Protein AF-A0A7X9EAE3-F1 (afdb_monomer_lite)

Secondary structure (DSSP, 8-state):
-HHHHHHHHHHHHHHTT---------------------------------------------EE-TTS-EE-SSEEEEE-TTS-EEEEESS-SSEEESSHHHHHHHHHTT---SEEPPPBTTB--GGGTTSEE-B-SSSB-HHHHHHT--SEEE--TT-HHHHHTHHHHHHTT--

Radius of gyration: 27.67 Å; chains: 1; bounding box: 57×81×59 Å

pLDDT: mean 78.21, std 25.3, range [24.36, 98.88]

Structure (mmCIF, N/CA/C/O backbone):
data_AF-A0A7X9EAE3-F1
#
_entry.id   AF-A0A7X9EAE3-F1
#
loop_
_atom_site.group_PDB
_atom_site.id
_atom_site.type_symbol
_atom_site.label_atom_id
_atom_site.label_alt_id
_atom_site.label_comp_id
_atom_site.label_asym_id
_atom_site.label_entity_id
_atom_site.label_seq_id
_atom_site.pdbx_PDB_ins_code
_atom_site.Cartn_x
_atom_site.Cartn_y
_atom_site.Cartn_z
_atom_site.occupancy
_atom_site.B_iso_or_equiv
_atom_site.auth_seq_id
_atom_site.auth_comp_id
_atom_site.auth_asym_id
_atom_site.auth_atom_id
_atom_site.pdbx_PDB_model_num
ATOM 1 N N . MET A 1 1 ? 9.922 48.272 41.490 1.00 55.06 1 MET A N 1
ATOM 2 C CA . MET A 1 1 ? 8.743 47.381 41.359 1.00 55.06 1 MET A CA 1
ATOM 3 C C . MET A 1 1 ? 8.958 46.155 40.462 1.00 55.06 1 MET A C 1
ATOM 5 O O . MET A 1 1 ? 8.365 45.133 40.753 1.00 55.06 1 MET A O 1
ATOM 9 N N . LYS A 1 2 ? 9.809 46.188 39.419 1.00 58.41 2 LYS A N 1
ATOM 10 C CA . LYS A 1 2 ? 10.006 45.028 38.514 1.00 58.41 2 LYS A CA 1
ATOM 11 C C . LYS A 1 2 ? 10.903 43.898 39.069 1.00 58.41 2 LYS A C 1
ATOM 13 O O . LYS A 1 2 ? 10.715 42.745 38.709 1.00 58.41 2 LYS A O 1
ATOM 18 N N . LYS A 1 3 ? 11.834 44.198 39.990 1.00 61.81 3 LYS A N 1
ATOM 19 C CA . LYS A 1 3 ? 12.763 43.198 40.569 1.00 61.81 3 LYS A CA 1
ATOM 20 C C . LYS A 1 3 ? 12.110 42.263 41.602 1.00 61.81 3 LYS A C 1
ATOM 22 O O . LYS A 1 3 ? 12.474 41.098 41.676 1.00 61.81 3 LYS A O 1
ATOM 27 N N . SER A 1 4 ? 11.115 42.740 42.354 1.00 62.25 4 SER A N 1
ATOM 28 C CA . SER A 1 4 ? 10.381 41.914 43.329 1.00 62.25 4 SER A CA 1
ATOM 29 C C . SER A 1 4 ? 9.360 40.977 42.676 1.00 62.25 4 SER A C 1
ATOM 31 O O . SER A 1 4 ? 8.992 39.977 43.280 1.00 62.25 4 SER A O 1
ATOM 33 N N . ILE A 1 5 ? 8.922 41.278 41.449 1.00 68.31 5 ILE A N 1
ATOM 34 C CA . ILE A 1 5 ? 8.037 40.409 40.658 1.00 68.31 5 ILE A CA 1
ATOM 35 C C . ILE A 1 5 ? 8.840 39.235 40.083 1.00 68.31 5 ILE A C 1
ATOM 37 O O . ILE A 1 5 ? 8.433 38.089 40.240 1.00 68.31 5 ILE A O 1
ATOM 41 N N . LEU A 1 6 ? 10.027 39.504 39.526 1.00 70.75 6 LEU A N 1
ATOM 42 C CA . LEU A 1 6 ? 10.955 38.468 39.051 1.00 70.75 6 LEU A CA 1
ATOM 43 C C . LEU A 1 6 ? 11.413 37.520 40.173 1.00 70.75 6 LEU A C 1
ATOM 45 O O . LEU A 1 6 ? 11.460 36.311 39.965 1.00 70.75 6 LEU A O 1
ATOM 49 N N . LEU A 1 7 ? 11.673 38.044 41.378 1.00 70.94 7 LEU A N 1
ATOM 50 C CA . LEU A 1 7 ? 12.045 37.221 42.535 1.00 70.94 7 LEU A CA 1
ATOM 51 C C . LEU A 1 7 ? 10.900 36.304 42.998 1.00 70.94 7 LEU A C 1
ATOM 53 O O . LEU A 1 7 ? 11.148 35.161 43.367 1.00 70.94 7 LEU A O 1
ATOM 57 N N . LYS A 1 8 ? 9.647 36.778 42.949 1.00 71.31 8 LYS A N 1
ATOM 58 C CA . LYS A 1 8 ? 8.476 35.966 43.314 1.00 71.31 8 LYS A CA 1
ATOM 59 C C . LYS A 1 8 ? 8.226 34.841 42.315 1.00 71.31 8 LYS A C 1
ATOM 61 O O . LYS A 1 8 ? 7.966 33.734 42.758 1.00 71.31 8 LYS A O 1
ATOM 66 N N . ILE A 1 9 ? 8.378 35.103 41.012 1.00 77.62 9 ILE A N 1
ATOM 67 C CA . ILE A 1 9 ? 8.190 34.091 39.958 1.00 77.62 9 ILE A CA 1
ATOM 68 C C . ILE A 1 9 ? 9.227 32.967 40.091 1.00 77.62 9 ILE A C 1
ATOM 70 O O . ILE A 1 9 ? 8.851 31.797 40.073 1.00 77.62 9 ILE A O 1
ATOM 74 N N . ILE A 1 10 ? 10.502 33.308 40.323 1.00 75.50 10 ILE A N 1
ATOM 75 C CA . ILE A 1 10 ? 11.565 32.320 40.575 1.00 75.50 10 ILE A CA 1
ATOM 76 C C . ILE A 1 10 ? 11.280 31.493 41.837 1.00 75.50 10 ILE A C 1
ATOM 78 O O . ILE A 1 10 ? 11.488 30.283 41.824 1.00 75.50 10 ILE A O 1
ATOM 82 N N . LEU A 1 11 ? 10.748 32.109 42.897 1.00 69.31 11 LEU A N 1
ATOM 83 C CA . LEU A 1 11 ? 10.434 31.404 44.143 1.00 69.31 11 LEU A CA 1
ATOM 84 C C . LEU A 1 11 ? 9.235 30.448 43.996 1.00 69.31 11 LEU A C 1
ATOM 86 O O . LEU A 1 11 ? 9.256 29.355 44.555 1.00 69.31 11 LEU A O 1
ATOM 90 N N . THR A 1 12 ? 8.217 30.815 43.208 1.00 67.88 12 THR A N 1
ATOM 91 C CA . THR A 1 12 ? 7.082 29.925 42.895 1.00 67.88 12 THR A CA 1
ATOM 92 C C . THR A 1 12 ? 7.460 28.772 41.970 1.00 67.88 12 THR A C 1
ATOM 94 O O . THR A 1 12 ? 6.954 27.672 42.158 1.00 67.88 12 THR A O 1
ATOM 97 N N . VAL A 1 13 ? 8.369 28.977 41.012 1.00 69.81 13 VAL A N 1
ATOM 98 C CA . VAL A 1 13 ? 8.839 27.897 40.124 1.00 69.81 13 VAL A CA 1
ATOM 99 C C . VAL A 1 13 ? 9.718 26.898 40.886 1.00 69.81 13 VAL A C 1
ATOM 101 O O . VAL A 1 13 ? 9.616 25.697 40.654 1.00 69.81 13 VAL A O 1
ATOM 104 N N . LEU A 1 14 ? 10.509 27.359 41.864 1.00 64.00 14 LEU A N 1
ATOM 105 C CA . LEU A 1 14 ? 11.316 26.471 42.709 1.00 64.00 14 LEU A CA 1
ATOM 106 C C . LEU A 1 14 ? 10.469 25.601 43.659 1.00 64.00 14 LEU A C 1
ATOM 108 O O . LEU A 1 14 ? 10.871 24.488 43.984 1.00 64.00 14 LEU A O 1
ATOM 112 N N . ALA A 1 15 ? 9.294 26.079 44.080 1.00 59.75 15 ALA A N 1
ATOM 113 C CA . ALA A 1 15 ? 8.400 25.348 44.982 1.00 59.75 15 ALA A CA 1
ATOM 114 C C . ALA A 1 15 ? 7.611 24.213 44.295 1.00 59.75 15 ALA A C 1
ATOM 116 O O . ALA A 1 15 ? 7.138 23.304 44.971 1.00 59.75 15 ALA A O 1
ATOM 117 N N . VAL A 1 16 ? 7.490 24.229 42.962 1.00 58.59 16 VAL A N 1
ATOM 118 C CA . VAL A 1 16 ? 6.737 23.217 42.189 1.00 58.59 16 VAL A CA 1
ATOM 119 C C . VAL A 1 16 ? 7.604 22.000 41.812 1.00 58.59 16 VAL A C 1
ATOM 121 O O . VAL A 1 16 ? 7.087 20.964 41.412 1.00 58.59 16 VAL A O 1
ATOM 124 N N . SER A 1 17 ? 8.923 22.062 42.024 1.00 56.03 17 SER A N 1
ATOM 125 C CA . SER A 1 17 ? 9.875 21.007 41.631 1.00 56.03 17 SER A CA 1
ATOM 126 C C . SER A 1 17 ? 10.072 19.873 42.659 1.00 56.03 17 SER A C 1
ATOM 128 O O . SER A 1 17 ? 10.909 19.002 42.431 1.00 56.03 17 SER A O 1
ATOM 130 N N . MET A 1 18 ? 9.357 19.851 43.789 1.00 62.91 18 MET A N 1
ATOM 131 C CA . MET A 1 18 ? 9.598 18.882 44.881 1.00 62.91 18 MET A CA 1
ATOM 132 C C . MET A 1 18 ? 8.542 17.773 45.016 1.00 62.91 18 MET A C 1
ATOM 134 O O . MET A 1 18 ? 8.366 17.224 46.098 1.00 62.91 18 MET A O 1
ATOM 138 N N . ILE A 1 19 ? 7.866 17.386 43.930 1.00 60.12 19 ILE A N 1
ATOM 139 C CA . ILE A 1 19 ? 6.953 16.227 43.943 1.00 60.12 19 ILE A CA 1
ATOM 140 C C . ILE A 1 19 ? 7.424 15.154 42.958 1.00 60.12 19 ILE A C 1
ATOM 142 O O . ILE A 1 19 ? 6.682 14.727 42.088 1.00 60.12 19 ILE A O 1
ATOM 146 N N . PHE A 1 20 ? 8.670 14.707 43.102 1.00 61.38 20 PHE A N 1
ATOM 147 C CA . PHE A 1 20 ? 9.073 13.379 42.637 1.00 61.38 20 PHE A CA 1
ATOM 148 C C . PHE A 1 20 ? 10.044 12.771 43.648 1.00 61.38 20 PHE A C 1
ATOM 150 O O . PHE A 1 20 ? 11.256 12.961 43.607 1.00 61.38 20 PHE A O 1
ATOM 157 N N . THR A 1 21 ? 9.481 12.041 44.606 1.00 57.41 21 THR A N 1
ATOM 158 C CA . THR A 1 21 ? 10.204 11.040 45.390 1.00 57.41 21 THR A CA 1
ATOM 159 C C . THR A 1 21 ? 9.307 9.815 45.480 1.00 57.41 21 THR A C 1
ATOM 161 O O . THR A 1 21 ? 8.358 9.787 46.255 1.00 57.41 21 THR A O 1
ATOM 164 N N . GLY A 1 22 ? 9.601 8.820 44.646 1.00 52.94 22 GLY A N 1
ATOM 165 C CA . GLY A 1 22 ? 9.128 7.451 44.802 1.00 52.94 22 GLY A CA 1
ATOM 166 C C . GLY A 1 22 ? 10.341 6.522 44.821 1.00 52.94 22 GLY A C 1
ATOM 167 O O . GLY A 1 22 ? 10.905 6.240 43.770 1.00 52.94 22 GLY A O 1
ATOM 168 N N . CYS A 1 23 ? 10.762 6.089 46.016 1.00 68.69 23 CYS A N 1
ATOM 169 C CA . CYS A 1 23 ? 11.506 4.834 46.217 1.00 68.69 23 CYS A CA 1
ATOM 170 C C . CYS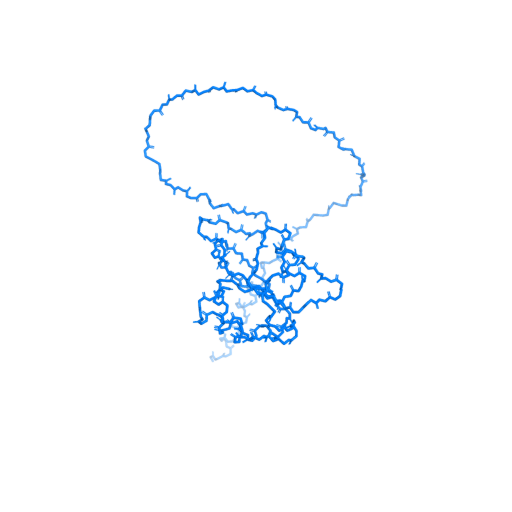 A 1 23 ? 10.556 3.667 45.879 1.00 68.69 23 CYS A C 1
ATOM 172 O O . CYS A 1 23 ? 9.358 3.793 46.103 1.00 68.69 23 CYS A O 1
ATOM 174 N N . GLY A 1 24 ? 10.954 2.514 45.345 1.00 48.88 24 GLY A N 1
ATOM 175 C CA . GLY A 1 24 ? 12.213 1.787 45.482 1.00 48.88 24 GLY A CA 1
ATOM 176 C C . GLY A 1 24 ? 11.942 0.496 46.268 1.00 48.88 24 GLY A C 1
ATOM 177 O O . GLY A 1 24 ? 11.586 0.561 47.440 1.00 48.88 24 GLY A O 1
ATOM 178 N N . THR A 1 25 ? 12.094 -0.672 45.638 1.00 46.97 25 THR A N 1
ATOM 179 C CA . THR A 1 25 ? 12.323 -1.965 46.312 1.00 46.97 25 THR A CA 1
ATOM 180 C C . THR A 1 25 ? 13.114 -2.865 45.365 1.00 46.97 25 THR A C 1
ATOM 182 O O . THR A 1 25 ? 12.646 -3.202 44.281 1.00 46.97 25 THR A O 1
ATOM 185 N N . GLU A 1 26 ? 14.332 -3.212 45.780 1.00 44.03 26 GLU A N 1
ATOM 186 C CA . GLU A 1 26 ? 15.142 -4.277 45.193 1.00 44.03 26 GLU A CA 1
ATOM 187 C C . GLU A 1 26 ? 14.664 -5.638 45.711 1.00 44.03 26 GLU A C 1
ATOM 189 O O . GLU A 1 26 ? 14.480 -5.821 46.914 1.00 44.03 26 GLU A O 1
ATOM 194 N N . ALA A 1 27 ? 14.560 -6.618 44.817 1.00 34.38 27 ALA A N 1
ATOM 195 C CA . ALA A 1 27 ? 14.723 -8.024 45.161 1.00 34.38 27 ALA A CA 1
ATOM 196 C C . ALA A 1 27 ? 15.350 -8.741 43.961 1.00 34.38 27 ALA A C 1
ATOM 198 O O . ALA A 1 27 ? 14.696 -9.058 42.972 1.00 34.38 27 ALA A O 1
ATOM 199 N N . ASN A 1 28 ? 16.660 -8.944 44.062 1.00 37.22 28 ASN A N 1
ATOM 200 C CA . ASN A 1 28 ? 17.425 -9.866 43.241 1.00 37.22 28 ASN A CA 1
ATOM 201 C C . ASN A 1 28 ? 16.969 -11.298 43.561 1.00 37.22 28 ASN A C 1
ATOM 203 O O . ASN A 1 28 ? 16.974 -11.676 44.732 1.00 37.22 28 ASN A O 1
ATOM 207 N N . ASN A 1 29 ? 16.614 -12.098 42.555 1.00 34.28 29 ASN A N 1
ATOM 208 C CA . ASN A 1 29 ? 16.860 -13.533 42.623 1.00 34.28 29 ASN A CA 1
ATOM 209 C C . ASN A 1 29 ? 16.862 -14.187 41.241 1.00 34.28 29 ASN A C 1
ATOM 211 O O . ASN A 1 29 ? 16.017 -13.952 40.381 1.00 34.28 29 ASN A O 1
ATOM 215 N N . GLN A 1 30 ? 17.882 -15.013 41.084 1.00 35.72 30 GLN A N 1
ATOM 216 C CA . GLN A 1 30 ? 18.267 -15.784 39.922 1.00 35.72 30 GLN A CA 1
ATOM 217 C C . GLN A 1 30 ? 17.324 -16.984 39.689 1.00 35.72 30 GLN A C 1
ATOM 219 O O . GLN A 1 30 ? 16.698 -17.478 40.623 1.00 35.72 30 GLN A O 1
ATOM 224 N N . LEU A 1 31 ? 17.254 -17.420 38.422 1.00 39.88 31 LEU A N 1
ATOM 225 C CA . LEU A 1 31 ? 16.415 -18.487 37.841 1.00 39.88 31 LEU A CA 1
ATOM 226 C C . LEU A 1 31 ? 16.353 -19.810 38.642 1.00 39.88 31 LEU A C 1
ATOM 228 O O . LEU A 1 31 ? 17.307 -20.162 39.338 1.00 39.88 31 LEU A O 1
ATOM 232 N N . PRO A 1 32 ? 15.319 -20.639 38.383 1.00 37.28 32 PRO A N 1
ATOM 233 C CA . PRO A 1 32 ? 15.574 -21.837 37.571 1.00 37.28 32 PRO A CA 1
ATOM 234 C C . PRO A 1 32 ? 14.497 -22.164 36.518 1.00 37.28 32 PRO A C 1
ATOM 236 O O . PRO A 1 32 ? 13.357 -21.712 36.564 1.00 37.28 32 PRO A O 1
ATOM 239 N N . ALA A 1 33 ? 14.931 -22.973 35.552 1.00 30.72 33 ALA A N 1
ATOM 240 C CA . ALA A 1 33 ? 14.135 -23.660 34.546 1.00 30.72 33 ALA A CA 1
ATOM 241 C C . ALA A 1 33 ? 13.194 -24.715 35.155 1.00 30.72 33 ALA A C 1
ATOM 243 O O . ALA A 1 33 ? 13.498 -25.260 36.214 1.00 30.72 33 ALA A O 1
ATOM 244 N N . GLY A 1 34 ? 12.150 -25.090 34.408 1.00 30.09 34 GLY A N 1
ATOM 245 C CA . GLY A 1 34 ? 11.509 -26.399 34.556 1.00 30.09 34 GLY A CA 1
ATOM 246 C C . GLY A 1 34 ? 9.984 -26.408 34.469 1.00 30.09 34 GLY A C 1
ATOM 247 O O . GLY A 1 34 ? 9.313 -25.931 35.371 1.00 30.09 34 GLY A O 1
ATOM 248 N N . GLU A 1 35 ? 9.500 -27.071 33.415 1.00 33.03 35 GLU A N 1
ATOM 249 C CA . GLU A 1 35 ? 8.342 -27.984 33.430 1.00 33.03 35 GLU A CA 1
ATOM 250 C C . GLU A 1 35 ? 6.915 -27.403 33.308 1.00 33.03 35 GLU A C 1
ATOM 252 O O . GLU A 1 35 ? 6.289 -26.946 34.259 1.00 33.03 35 GLU A O 1
ATOM 257 N N . ASN A 1 36 ? 6.355 -27.562 32.098 1.00 44.91 36 ASN A N 1
ATOM 258 C CA . ASN A 1 36 ? 4.912 -27.667 31.852 1.00 44.91 36 ASN A CA 1
ATOM 259 C C . ASN A 1 36 ? 4.351 -28.962 32.463 1.00 44.91 36 ASN A C 1
ATOM 261 O O . ASN A 1 36 ? 4.999 -30.008 32.360 1.00 44.91 36 ASN A O 1
ATOM 265 N N . PRO A 1 37 ? 3.092 -28.943 32.930 1.00 46.47 37 PRO A N 1
ATOM 266 C CA . PRO A 1 37 ? 2.174 -30.053 32.639 1.00 46.47 37 PRO A CA 1
ATOM 267 C C . PRO A 1 37 ? 0.744 -29.522 32.305 1.00 46.47 37 PRO A C 1
ATOM 269 O O . PRO A 1 37 ? 0.563 -28.311 32.191 1.00 46.47 37 PRO A O 1
ATOM 272 N N . PRO A 1 38 ? -0.259 -30.364 31.980 1.00 43.75 38 PRO A N 1
ATOM 273 C CA . PRO A 1 38 ? -0.763 -30.448 30.614 1.00 43.75 38 PRO A CA 1
ATOM 274 C C . PRO A 1 38 ? -2.233 -30.017 30.457 1.00 43.75 38 PRO A C 1
ATOM 276 O O . PRO A 1 38 ? -2.999 -29.906 31.408 1.00 43.75 38 PRO A O 1
ATOM 279 N N . VAL A 1 39 ? -2.574 -29.836 29.180 1.00 31.36 39 VAL A N 1
ATOM 280 C CA . VAL A 1 39 ? -3.881 -29.938 28.512 1.00 31.36 39 VAL A CA 1
ATOM 281 C C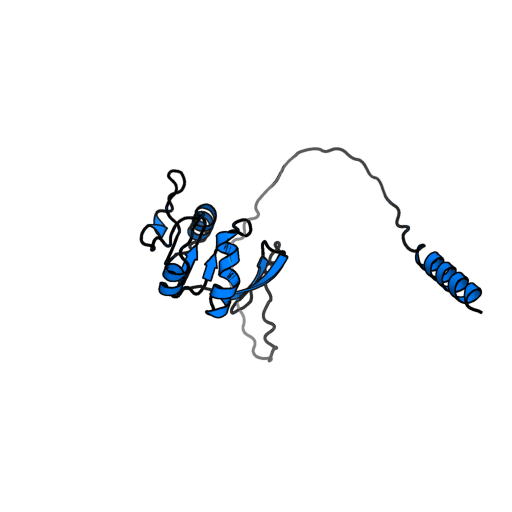 . VAL A 1 39 ? -4.976 -30.619 29.346 1.00 31.36 39 VAL A C 1
ATOM 283 O O . VAL A 1 39 ? -4.872 -31.801 29.668 1.00 31.36 39 VAL A O 1
ATOM 286 N N . ALA A 1 40 ? -6.057 -29.881 29.606 1.00 33.38 40 ALA A N 1
ATOM 287 C CA . ALA A 1 40 ? -7.327 -30.429 30.065 1.00 33.38 40 ALA A CA 1
ATOM 288 C C . ALA A 1 40 ? -8.275 -30.605 28.866 1.00 33.38 40 ALA A C 1
ATOM 290 O O . ALA A 1 40 ? -8.562 -29.654 28.138 1.00 33.38 40 ALA A O 1
ATOM 291 N N . GLU A 1 41 ? -8.725 -31.845 28.672 1.00 25.89 41 GLU A N 1
ATOM 292 C CA . GLU A 1 41 ? -9.828 -32.247 27.798 1.00 25.89 41 GLU A CA 1
ATOM 293 C C . GLU A 1 41 ? -11.143 -31.583 28.227 1.00 25.89 41 GLU A C 1
ATOM 295 O O . GLU A 1 41 ? -11.424 -31.462 29.419 1.00 25.89 41 GLU A O 1
ATOM 300 N N . ASN A 1 42 ? -11.999 -31.240 27.262 1.00 27.12 42 ASN A N 1
ATOM 301 C CA . ASN A 1 42 ? -13.415 -31.016 27.530 1.00 27.12 42 ASN A CA 1
ATOM 302 C C . ASN A 1 42 ? -14.265 -31.719 26.459 1.00 27.12 42 ASN A C 1
ATOM 304 O O . ASN A 1 42 ? -14.221 -31.356 25.283 1.00 27.12 42 ASN A O 1
ATOM 308 N N . GLN A 1 43 ? -15.006 -32.746 26.883 1.00 32.09 43 GLN A N 1
ATOM 309 C CA . GLN A 1 43 ? -16.084 -33.389 26.134 1.00 32.09 43 GLN A CA 1
ATOM 310 C C . GLN A 1 43 ? -17.434 -32.866 26.641 1.00 32.09 43 GLN A C 1
ATOM 312 O O . GLN A 1 43 ? -17.688 -32.903 27.838 1.00 32.09 43 GLN A O 1
ATOM 317 N N . SER A 1 44 ? -18.267 -32.458 25.678 1.00 37.31 44 SER A N 1
ATOM 318 C CA . SER A 1 44 ? -19.738 -32.514 25.605 1.00 37.31 44 SER A CA 1
ATOM 319 C C . SER A 1 44 ? -20.580 -32.229 26.860 1.00 37.31 44 SER A C 1
ATOM 321 O O . SER A 1 44 ? -20.515 -32.950 27.851 1.00 37.31 44 SER A O 1
ATOM 323 N N . THR A 1 45 ? -21.593 -31.365 26.737 1.00 24.36 45 THR A N 1
ATOM 324 C CA . THR A 1 45 ? -22.967 -31.740 26.306 1.00 24.36 45 THR A CA 1
ATOM 325 C C . THR A 1 45 ? -23.889 -30.511 26.390 1.00 24.36 45 THR A C 1
ATOM 327 O O . THR A 1 45 ? -23.745 -29.673 27.277 1.00 24.36 45 THR A O 1
ATOM 330 N N . GLU A 1 46 ? -24.805 -30.416 25.427 1.00 30.28 46 GLU A N 1
ATOM 331 C CA . GLU A 1 46 ? -25.939 -29.488 25.331 1.00 30.28 46 GLU A CA 1
ATOM 332 C C . GLU A 1 46 ? -26.857 -29.523 26.569 1.00 30.28 46 GLU A C 1
ATOM 334 O O . GLU A 1 46 ? -27.046 -30.576 27.169 1.00 30.28 46 GLU A O 1
ATOM 339 N N . GLU A 1 47 ? -27.483 -28.392 26.913 1.00 31.77 47 GLU A N 1
ATOM 340 C CA . GLU A 1 47 ? -28.942 -28.217 26.797 1.00 31.77 47 GLU A CA 1
ATOM 341 C C . GLU A 1 47 ? -29.386 -26.794 27.186 1.00 31.77 47 GLU A C 1
ATOM 343 O O . GLU A 1 47 ? -28.919 -26.180 28.145 1.00 31.77 47 GLU A O 1
ATOM 348 N N . THR A 1 48 ? -30.314 -26.277 26.382 1.00 27.89 48 THR A N 1
ATOM 349 C CA . THR A 1 48 ? -31.060 -25.021 26.530 1.00 27.89 48 THR A CA 1
ATOM 350 C C . THR A 1 48 ? -32.137 -25.154 27.617 1.00 27.89 48 THR A C 1
ATOM 352 O O . THR A 1 48 ? -32.708 -26.230 27.784 1.00 27.89 48 THR A O 1
ATOM 355 N N . PRO A 1 49 ? -32.536 -24.053 28.276 1.00 34.72 49 PRO A N 1
ATOM 356 C CA . PRO A 1 49 ? -33.946 -23.686 28.135 1.00 34.72 49 PRO A CA 1
ATOM 357 C C . PRO A 1 49 ? -34.177 -22.182 27.934 1.00 34.72 49 PRO A C 1
ATOM 359 O O . PRO A 1 49 ? -33.446 -21.323 28.417 1.00 34.72 49 PRO A O 1
ATOM 362 N N . SER A 1 50 ? -35.250 -21.912 27.193 1.00 30.98 50 SER A N 1
ATOM 363 C CA . SER A 1 50 ? -35.810 -20.612 26.834 1.00 30.98 50 SER A CA 1
ATOM 364 C C . SER A 1 50 ? -36.286 -19.783 28.031 1.00 30.98 50 SER A C 1
ATOM 366 O O . SER A 1 50 ? -36.865 -20.331 28.969 1.00 30.98 50 SER A O 1
ATOM 368 N N . GLY A 1 51 ? -36.212 -18.458 27.902 1.00 27.16 51 GLY A N 1
ATOM 369 C CA . GLY A 1 51 ? -36.991 -17.503 28.692 1.00 27.16 51 GLY A CA 1
ATOM 370 C C . GLY A 1 51 ? -36.941 -16.110 28.063 1.00 27.16 51 GLY A C 1
ATOM 371 O O . GLY A 1 51 ? -35.862 -15.565 27.863 1.00 27.16 51 GLY A O 1
ATOM 372 N N . GLU A 1 52 ? -38.109 -15.587 27.698 1.00 29.19 52 GLU A N 1
ATOM 373 C CA . GLU A 1 52 ? -38.354 -14.334 26.974 1.00 29.19 52 GLU A CA 1
ATOM 374 C C . GLU A 1 52 ? -37.930 -13.053 27.715 1.00 29.19 52 GLU A C 1
ATOM 376 O O . GLU A 1 52 ? -38.190 -12.892 28.903 1.00 29.19 52 GLU A O 1
ATOM 381 N N . GLY A 1 53 ? -37.424 -12.095 26.927 1.00 28.06 53 GLY A N 1
ATOM 382 C CA . GLY A 1 53 ? -37.829 -10.687 26.967 1.00 28.06 53 GLY A CA 1
ATOM 383 C C . GLY A 1 53 ? -37.243 -9.784 28.054 1.00 28.06 53 GLY A C 1
ATOM 384 O O . GLY A 1 53 ? -37.810 -9.663 29.132 1.00 28.06 53 GLY A O 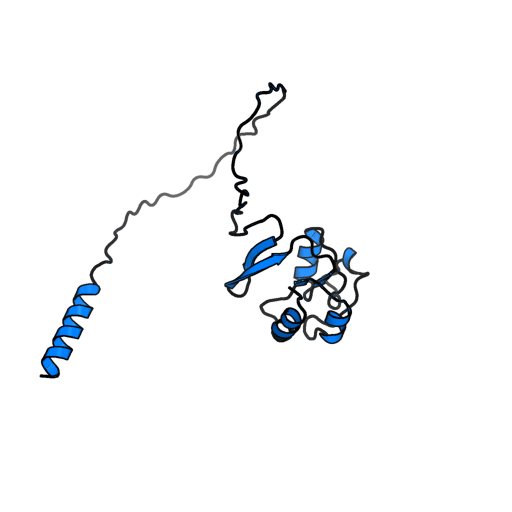1
ATOM 385 N N . ALA A 1 54 ? -36.219 -9.009 27.692 1.00 27.94 54 ALA A N 1
ATOM 386 C CA . ALA A 1 54 ? -36.100 -7.600 28.071 1.00 27.94 54 ALA A CA 1
ATOM 387 C C . ALA A 1 54 ? -35.089 -6.913 27.142 1.00 27.94 54 ALA A C 1
ATOM 389 O O . ALA A 1 54 ? -34.002 -7.432 26.905 1.00 27.94 54 ALA A O 1
ATOM 390 N N . GLU A 1 55 ? -35.493 -5.771 26.593 1.00 41.16 55 GLU A N 1
ATOM 391 C CA . GLU A 1 55 ? -34.687 -4.870 25.774 1.00 41.16 55 GLU A CA 1
ATOM 392 C C . GLU A 1 55 ? -33.382 -4.516 26.502 1.00 41.16 55 GLU A C 1
ATOM 394 O O . GLU A 1 55 ? -33.401 -4.021 27.628 1.00 41.16 55 GLU A O 1
ATOM 399 N N . GLY A 1 56 ? -32.255 -4.806 25.855 1.00 27.98 56 GLY A N 1
ATOM 400 C CA . GLY A 1 56 ? -30.914 -4.478 26.317 1.00 27.98 56 GLY A CA 1
ATOM 401 C C . GLY A 1 56 ? -30.175 -3.791 25.182 1.00 27.98 56 GLY A C 1
ATOM 402 O O . GLY A 1 56 ? -30.145 -4.287 24.057 1.00 27.98 56 GLY A O 1
ATOM 403 N N . GLU A 1 57 ? -29.668 -2.606 25.478 1.00 37.28 57 GLU A N 1
ATOM 404 C CA . GLU A 1 57 ? -28.910 -1.746 24.586 1.00 37.28 57 GLU A CA 1
ATOM 405 C C . GLU A 1 57 ? -27.751 -2.529 23.955 1.00 37.28 57 GLU A C 1
ATOM 407 O O . GLU A 1 57 ? -27.033 -3.268 24.625 1.00 37.28 57 GLU A O 1
ATOM 412 N N . ASN A 1 58 ? -27.621 -2.409 22.633 1.00 33.28 58 ASN A N 1
ATOM 413 C CA . ASN A 1 58 ? -26.597 -3.080 21.843 1.00 33.28 58 ASN A CA 1
ATOM 414 C C . ASN A 1 58 ? -25.238 -2.417 22.126 1.00 33.28 58 ASN A C 1
ATOM 416 O O . ASN A 1 58 ? -24.800 -1.541 21.378 1.00 33.28 58 ASN A O 1
ATOM 420 N N . GLU A 1 59 ? -24.605 -2.781 23.239 1.00 48.50 59 GLU A N 1
ATOM 421 C CA . GLU A 1 59 ? -23.196 -2.494 23.488 1.00 48.50 59 GLU A CA 1
ATOM 422 C C . GLU A 1 59 ? -22.381 -3.310 22.478 1.00 48.50 59 GLU A C 1
ATOM 424 O O . GLU A 1 59 ? -22.160 -4.509 22.639 1.00 48.50 59 GLU A O 1
ATOM 429 N N . LYS A 1 60 ? -21.988 -2.658 21.376 1.00 52.44 60 LYS A N 1
ATOM 430 C CA . LYS A 1 60 ? -21.008 -3.201 20.434 1.00 52.44 60 LYS A CA 1
ATOM 431 C C . LYS A 1 60 ? -19.736 -3.510 21.219 1.00 52.44 60 LYS A C 1
ATOM 433 O O . LYS A 1 60 ? -19.073 -2.593 21.695 1.00 52.44 60 LYS A O 1
ATOM 438 N N . GLU A 1 61 ? -19.411 -4.792 21.350 1.00 54.06 61 GLU A N 1
ATOM 439 C CA . GLU A 1 61 ? -18.149 -5.240 21.930 1.00 54.06 61 GLU A CA 1
ATOM 440 C C . GLU A 1 61 ? -16.984 -4.715 21.078 1.00 54.06 61 GLU A C 1
ATOM 442 O O . GLU A 1 61 ? -16.688 -5.229 19.999 1.00 54.06 61 GLU A O 1
ATOM 447 N N . GLU A 1 62 ? -16.324 -3.666 21.566 1.00 60.94 62 GLU A N 1
ATOM 448 C CA . GLU A 1 62 ? -15.018 -3.236 21.079 1.00 60.94 62 GLU A CA 1
ATOM 449 C C . GLU A 1 62 ? -13.991 -4.311 21.444 1.00 60.94 62 GLU A C 1
ATOM 451 O O . GLU A 1 62 ? -13.510 -4.404 22.579 1.00 60.94 62 GLU A O 1
ATOM 456 N N . VAL A 1 63 ? -13.646 -5.159 20.477 1.00 71.44 63 VAL A N 1
ATOM 457 C CA . VAL A 1 63 ? -12.603 -6.166 20.672 1.00 71.44 63 VAL A CA 1
ATOM 458 C C . VAL A 1 63 ? -11.252 -5.474 20.536 1.00 71.44 63 VAL A C 1
ATOM 460 O O . VAL A 1 63 ? -10.734 -5.258 19.438 1.00 71.44 63 VAL A O 1
ATOM 463 N N . THR A 1 64 ? -10.684 -5.112 21.682 1.00 77.50 64 THR A N 1
ATOM 464 C CA . THR A 1 64 ? -9.311 -4.619 21.792 1.00 77.50 64 THR A CA 1
ATOM 465 C C . THR A 1 64 ? -8.351 -5.807 21.823 1.00 77.50 64 THR A C 1
ATOM 467 O O . THR A 1 64 ? -8.413 -6.679 22.690 1.00 77.50 64 THR A O 1
ATOM 470 N N . SER A 1 65 ? -7.452 -5.880 20.844 1.00 86.94 65 SER A N 1
ATOM 471 C CA . SER A 1 65 ? -6.394 -6.894 20.831 1.00 86.94 65 SER A CA 1
ATOM 472 C C . SER A 1 65 ? -5.270 -6.542 21.812 1.00 86.94 65 SER A C 1
ATOM 474 O O . SER A 1 65 ? -5.046 -5.376 22.144 1.00 86.94 65 SER A O 1
ATOM 476 N N . ALA A 1 66 ? -4.460 -7.539 22.184 1.00 86.44 66 ALA A N 1
ATOM 477 C CA . ALA A 1 66 ? -3.240 -7.350 22.980 1.00 86.44 66 ALA A CA 1
ATOM 478 C C . ALA A 1 66 ? -2.194 -6.412 22.331 1.00 86.44 66 ALA A C 1
ATOM 480 O O . ALA A 1 66 ? -1.216 -6.046 22.979 1.00 86.44 66 ALA A O 1
ATOM 481 N N . TYR A 1 67 ? -2.394 -6.030 21.065 1.00 87.56 67 TYR A N 1
ATOM 482 C CA . TYR A 1 67 ? -1.504 -5.171 20.283 1.00 87.56 67 TYR A CA 1
ATOM 483 C C . TYR A 1 67 ? -2.032 -3.740 20.111 1.00 87.56 67 TYR A C 1
ATOM 485 O O . TYR A 1 67 ? -1.461 -2.977 19.338 1.00 87.56 67 TYR A O 1
ATOM 493 N N . GLY A 1 68 ? -3.113 -3.362 20.802 1.00 92.31 68 GLY A N 1
ATOM 494 C CA . GLY A 1 68 ? -3.706 -2.027 20.665 1.00 92.31 68 GLY A CA 1
ATOM 495 C C . GLY A 1 68 ? -4.463 -1.818 19.350 1.00 92.31 68 GLY A C 1
ATOM 496 O O . GLY A 1 68 ? -4.695 -0.683 18.954 1.00 92.31 68 GLY A O 1
ATOM 497 N N . ILE A 1 69 ? -4.838 -2.907 18.671 1.00 96.19 69 ILE A N 1
ATOM 498 C CA . ILE A 1 69 ? -5.733 -2.881 17.505 1.00 96.19 69 ILE A CA 1
ATOM 499 C C . ILE A 1 69 ? -7.173 -2.997 18.004 1.00 96.19 69 ILE A C 1
ATOM 501 O O . ILE A 1 69 ? -7.472 -3.946 18.737 1.00 96.19 69 ILE A O 1
ATOM 505 N N . ILE A 1 70 ? -8.038 -2.073 17.589 1.00 96.94 70 ILE A N 1
ATOM 506 C CA . ILE A 1 70 ? -9.480 -2.073 17.858 1.00 96.94 70 ILE A CA 1
ATOM 507 C C . ILE A 1 70 ? -10.190 -2.559 16.595 1.00 96.94 70 ILE A C 1
ATOM 509 O O . ILE A 1 70 ? -10.016 -1.989 15.518 1.00 96.94 70 ILE A O 1
ATOM 513 N N . ILE A 1 71 ? -10.976 -3.628 16.711 1.00 95.56 71 ILE A N 1
ATOM 514 C CA . ILE A 1 71 ? -11.736 -4.190 15.591 1.00 95.56 71 ILE A CA 1
ATOM 515 C C . ILE A 1 71 ? -13.211 -3.841 15.789 1.00 95.56 71 ILE A C 1
ATOM 517 O O . ILE A 1 71 ? -13.887 -4.464 16.604 1.00 95.56 71 ILE A O 1
ATOM 521 N N . ASN A 1 72 ? -13.717 -2.883 15.014 1.00 95.00 72 ASN A N 1
ATOM 522 C CA . ASN A 1 72 ? -15.125 -2.482 15.049 1.00 95.00 72 ASN A CA 1
ATOM 523 C C . ASN A 1 72 ? -15.938 -3.268 14.019 1.00 95.00 72 ASN A C 1
ATOM 525 O O . ASN A 1 72 ? -15.425 -4.177 13.378 1.00 95.00 72 ASN A O 1
ATOM 529 N N . GLU A 1 73 ? -17.217 -2.949 13.827 1.00 95.06 73 GLU A N 1
ATOM 530 C CA . GLU A 1 73 ? -18.043 -3.619 12.812 1.00 95.06 73 GLU A CA 1
ATOM 531 C C . GLU A 1 73 ? -17.548 -3.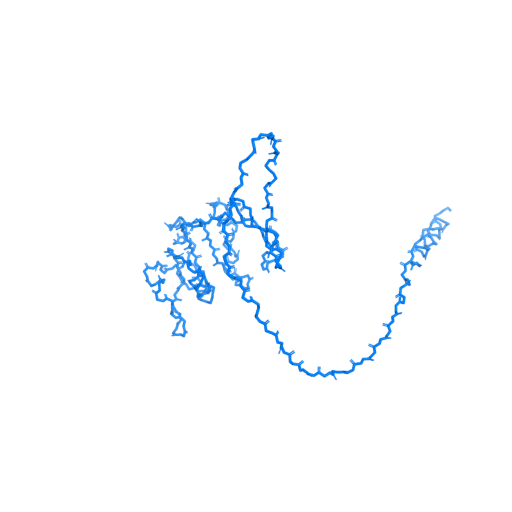336 11.382 1.00 95.06 73 GLU A C 1
ATOM 533 O O . GLU A 1 73 ? -17.367 -4.273 10.603 1.00 95.06 73 GLU A O 1
ATOM 538 N N . GLU A 1 74 ? -17.272 -2.068 11.064 1.00 95.94 74 GLU A N 1
ATOM 539 C CA . GLU A 1 74 ? -16.983 -1.600 9.699 1.00 95.94 74 GLU A CA 1
ATOM 540 C C . GLU A 1 74 ? -15.496 -1.328 9.434 1.00 95.94 74 GLU A C 1
ATOM 542 O O . GLU A 1 74 ? -15.062 -1.347 8.280 1.00 95.94 74 GLU A O 1
ATOM 547 N N . ASP A 1 75 ? -14.705 -1.101 10.482 1.00 96.88 75 ASP A N 1
ATOM 548 C CA . ASP A 1 75 ? -13.311 -0.686 10.368 1.00 96.88 75 ASP A CA 1
ATOM 549 C C . ASP A 1 75 ? -12.389 -1.353 11.403 1.00 96.88 75 ASP A C 1
ATOM 551 O O . ASP A 1 75 ? -12.812 -2.125 12.274 1.00 96.88 75 ASP A O 1
ATOM 555 N N . VAL A 1 76 ? -11.092 -1.120 11.220 1.00 96.69 76 VAL A N 1
ATOM 556 C CA . VAL A 1 76 ? -10.011 -1.533 12.112 1.00 96.69 76 VAL A CA 1
ATOM 557 C C . VAL A 1 76 ? -9.180 -0.299 12.432 1.00 96.69 76 VAL A C 1
ATOM 559 O O . VAL A 1 76 ? -8.646 0.336 11.521 1.00 96.69 76 VAL A O 1
ATOM 562 N N . VAL A 1 77 ? -9.052 0.016 13.719 1.00 97.19 77 VAL A N 1
ATOM 563 C CA . VAL A 1 77 ? -8.315 1.182 14.215 1.00 97.19 77 VAL A CA 1
ATOM 564 C C . VAL A 1 77 ? -7.016 0.729 14.868 1.00 97.19 77 VAL A C 1
ATOM 566 O O . VAL A 1 77 ? -7.007 -0.200 15.680 1.00 97.19 77 VAL A O 1
ATOM 569 N N . PHE A 1 78 ? -5.906 1.361 14.501 1.00 96.31 78 PHE A N 1
ATOM 570 C CA . PHE A 1 78 ? -4.583 1.066 15.047 1.00 96.31 78 PHE A CA 1
ATOM 571 C C . PHE A 1 78 ? -3.648 2.269 14.894 1.00 96.31 78 PHE A C 1
ATOM 573 O O . PHE A 1 78 ? -3.912 3.190 14.126 1.00 96.31 78 PHE A O 1
ATOM 580 N N . THR A 1 79 ? -2.528 2.260 15.616 1.00 95.62 79 THR A N 1
ATOM 581 C CA . THR A 1 79 ? -1.437 3.214 15.388 1.00 95.62 79 THR A CA 1
ATOM 582 C C . THR A 1 79 ? -0.515 2.689 14.295 1.00 95.62 79 THR A C 1
ATOM 584 O O . THR A 1 79 ? 0.029 1.589 14.417 1.00 95.62 79 THR A O 1
ATOM 587 N N . ASP A 1 80 ? -0.328 3.460 13.231 1.00 93.38 80 ASP A N 1
ATOM 588 C CA . ASP A 1 80 ? 0.511 3.065 12.107 1.00 93.38 80 ASP A CA 1
ATOM 589 C C . ASP A 1 80 ? 2.017 3.265 12.387 1.00 93.38 80 ASP A C 1
ATOM 591 O O . ASP A 1 80 ? 2.453 3.701 13.457 1.00 93.38 80 ASP A O 1
ATOM 595 N N . ALA A 1 81 ? 2.854 2.959 11.393 1.00 91.50 81 ALA A N 1
ATOM 596 C CA . ALA A 1 81 ? 4.306 3.095 11.514 1.00 91.50 81 ALA A CA 1
ATOM 597 C C . ALA A 1 81 ? 4.807 4.556 11.575 1.00 91.50 81 ALA A C 1
ATOM 599 O O . ALA A 1 81 ? 6.006 4.773 11.766 1.00 91.50 81 ALA A O 1
ATOM 600 N N . THR A 1 82 ? 3.932 5.548 11.384 1.00 89.81 82 THR A N 1
ATOM 601 C CA . THR A 1 82 ? 4.230 6.976 11.564 1.00 89.81 82 THR A CA 1
ATOM 602 C C . THR A 1 82 ? 3.878 7.480 12.965 1.00 89.81 82 THR A C 1
ATOM 604 O O . THR A 1 82 ? 4.325 8.562 13.349 1.00 89.81 82 THR A O 1
ATOM 607 N N . GLY A 1 83 ? 3.178 6.665 13.761 1.00 91.94 83 GLY A N 1
ATOM 608 C CA . GLY A 1 83 ? 2.695 7.032 15.089 1.00 91.94 83 GLY A CA 1
ATOM 609 C C . GLY A 1 83 ? 1.332 7.722 15.065 1.00 91.94 83 GLY A C 1
ATOM 610 O O . GLY A 1 83 ? 0.920 8.263 16.091 1.00 91.94 83 GLY A O 1
ATOM 611 N N . GLU A 1 84 ? 0.648 7.721 13.921 1.00 92.50 84 GLU A N 1
ATOM 612 C CA . GLU A 1 84 ? -0.693 8.276 13.771 1.00 92.50 84 GLU A CA 1
ATOM 613 C C . GLU A 1 84 ? -1.739 7.185 14.013 1.00 92.50 84 GLU A C 1
ATOM 615 O O . GLU A 1 84 ? -1.561 6.030 13.624 1.00 92.50 84 GLU A O 1
ATOM 620 N N . GLU A 1 85 ? -2.833 7.541 14.686 1.00 96.06 85 GLU A N 1
ATOM 621 C CA . GLU A 1 85 ? -4.005 6.672 14.760 1.00 96.06 85 GLU A CA 1
ATOM 622 C C . GLU A 1 85 ? -4.733 6.719 13.418 1.00 96.06 85 GLU A C 1
ATOM 624 O O . GLU A 1 85 ? -5.118 7.789 12.942 1.00 96.06 85 GLU A O 1
ATOM 629 N N . VAL A 1 86 ? -4.910 5.550 12.811 1.00 95.19 86 VAL A N 1
ATOM 630 C CA . VAL A 1 86 ? -5.578 5.386 11.524 1.00 95.19 86 VAL A CA 1
ATOM 631 C C . VAL A 1 86 ? -6.731 4.403 11.664 1.00 95.19 86 VAL A C 1
ATOM 633 O O . VAL A 1 86 ? -6.660 3.449 12.439 1.00 95.19 86 VAL A O 1
ATOM 636 N N . SER A 1 87 ? -7.790 4.634 10.891 1.00 96.19 87 SER A N 1
ATOM 637 C CA . SER A 1 87 ? -8.900 3.698 10.723 1.00 96.19 87 SER A CA 1
ATOM 638 C C . SER A 1 87 ? -8.938 3.229 9.273 1.00 96.19 87 SER A C 1
ATOM 640 O O . SER A 1 87 ? -8.965 4.059 8.362 1.00 96.19 87 SER A O 1
ATOM 642 N N . ILE A 1 88 ? -8.931 1.910 9.065 1.00 96.44 88 ILE A N 1
ATOM 643 C CA . ILE A 1 88 ? -9.085 1.295 7.744 1.00 96.44 88 ILE A CA 1
ATOM 644 C C . ILE A 1 88 ? -10.400 0.524 7.665 1.00 96.44 88 ILE A C 1
ATOM 646 O O . ILE A 1 88 ? -10.717 -0.282 8.540 1.00 96.44 88 ILE A O 1
ATOM 650 N N . LYS A 1 89 ? -11.161 0.717 6.587 1.00 96.56 89 LYS A N 1
ATOM 651 C CA . LYS A 1 89 ? -12.365 -0.080 6.317 1.00 96.56 89 LYS A CA 1
ATOM 652 C C . LYS A 1 89 ? -12.015 -1.556 6.182 1.00 96.56 89 LYS A C 1
ATOM 654 O O . LYS A 1 89 ? -11.040 -1.924 5.524 1.00 96.56 89 LYS A O 1
ATOM 659 N N . LYS A 1 90 ? -12.857 -2.412 6.753 1.00 95.50 90 LYS A N 1
ATOM 660 C CA . LYS A 1 90 ? -12.731 -3.858 6.587 1.00 95.50 90 LYS A CA 1
ATOM 661 C C . LYS A 1 90 ? -12.956 -4.283 5.141 1.00 95.50 90 LYS A C 1
ATOM 663 O O . LYS A 1 90 ? -13.726 -3.671 4.406 1.00 95.50 90 LYS A O 1
ATOM 668 N N . ASN A 1 91 ? -12.357 -5.422 4.799 1.00 94.94 91 ASN A N 1
ATOM 669 C CA . ASN A 1 91 ? -12.536 -6.112 3.521 1.00 94.94 91 ASN A CA 1
ATOM 670 C C . ASN A 1 91 ? -12.239 -5.218 2.300 1.00 94.94 91 ASN A C 1
ATOM 672 O O . ASN A 1 91 ? -13.116 -5.064 1.445 1.00 94.94 91 ASN A O 1
ATOM 676 N N . PRO A 1 9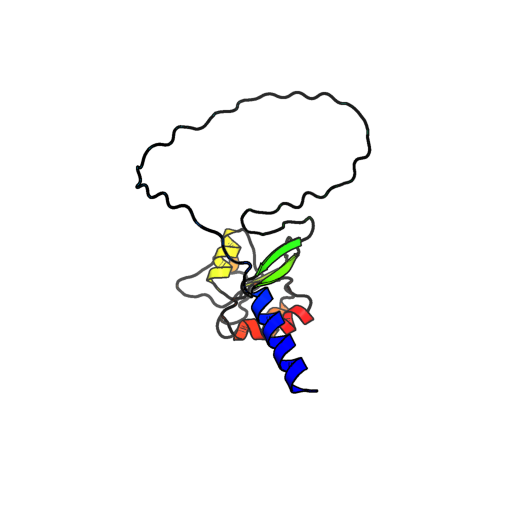2 ? -11.030 -4.634 2.191 1.00 97.06 92 PRO A N 1
ATOM 677 C CA . PRO A 1 92 ? -10.651 -3.906 0.985 1.00 97.06 92 PRO A CA 1
ATOM 678 C C . PRO A 1 92 ? -10.736 -4.839 -0.232 1.00 97.06 92 PRO A C 1
ATOM 680 O O . PRO A 1 92 ? -10.333 -6.002 -0.173 1.00 97.06 92 PRO A O 1
ATOM 683 N N . GLN A 1 93 ? -11.312 -4.349 -1.324 1.00 97.19 93 GLN A N 1
ATOM 684 C CA . GLN A 1 93 ? -11.577 -5.121 -2.537 1.00 97.19 93 GLN A CA 1
ATOM 685 C C . GLN A 1 93 ? -10.473 -4.949 -3.579 1.00 97.19 93 GLN A C 1
ATOM 687 O O . GLN A 1 93 ? -10.278 -5.820 -4.428 1.00 97.19 93 GLN A O 1
ATOM 692 N N . ARG A 1 94 ? -9.763 -3.816 -3.557 1.00 98.50 94 ARG A N 1
ATOM 693 C CA . ARG A 1 94 ? -8.780 -3.444 -4.575 1.00 98.50 94 ARG A CA 1
ATOM 694 C C . ARG A 1 94 ? -7.517 -2.935 -3.899 1.00 98.50 94 ARG A C 1
ATOM 696 O O . ARG A 1 94 ? -7.314 -1.737 -3.734 1.00 98.50 94 ARG A O 1
ATOM 703 N N . VAL A 1 95 ? -6.649 -3.872 -3.535 1.00 98.75 95 VAL A N 1
ATOM 704 C CA . VAL A 1 95 ? -5.414 -3.565 -2.807 1.00 98.75 95 VAL A CA 1
ATOM 705 C C . VAL A 1 95 ? -4.228 -3.446 -3.753 1.00 98.75 95 VAL A C 1
ATOM 707 O O . VAL A 1 95 ? -4.038 -4.278 -4.645 1.00 98.75 95 VAL A O 1
ATOM 710 N N . VAL A 1 96 ? -3.396 -2.433 -3.527 1.00 98.88 96 VAL A N 1
ATOM 711 C CA . VAL A 1 96 ? -2.069 -2.312 -4.136 1.00 98.88 96 VAL A CA 1
ATOM 712 C C . VAL A 1 96 ? -1.006 -2.378 -3.045 1.00 98.88 96 VAL A C 1
ATOM 714 O O . VAL A 1 96 ? -1.139 -1.726 -2.013 1.00 98.88 96 VAL A O 1
ATOM 717 N N . VAL A 1 97 ? 0.076 -3.127 -3.270 1.00 98.56 97 VAL A N 1
ATOM 718 C CA . VAL A 1 97 ? 1.180 -3.232 -2.300 1.00 98.56 97 VAL A CA 1
ATOM 719 C C . VAL A 1 97 ? 2.505 -2.830 -2.935 1.00 98.56 97 VAL A C 1
ATOM 721 O O . VAL A 1 97 ? 2.930 -3.398 -3.941 1.00 98.56 97 VAL A O 1
ATOM 724 N N . LEU A 1 98 ? 3.184 -1.850 -2.334 1.00 98.19 98 LEU A N 1
ATOM 725 C CA . LEU A 1 98 ? 4.368 -1.210 -2.920 1.00 98.19 98 LEU A CA 1
ATOM 726 C C . LEU A 1 98 ? 5.710 -1.741 -2.383 1.00 98.19 98 LEU A C 1
ATOM 728 O O . LEU A 1 98 ? 6.758 -1.129 -2.597 1.00 98.19 98 LEU A O 1
ATOM 732 N N . GLN A 1 99 ? 5.707 -2.877 -1.684 1.00 96.75 99 GLN A N 1
ATOM 733 C CA . GLN A 1 99 ? 6.921 -3.514 -1.167 1.00 96.75 99 GLN A CA 1
ATOM 734 C C . GLN A 1 99 ? 6.756 -5.035 -1.069 1.00 96.75 99 GLN A C 1
ATOM 736 O O . GLN A 1 99 ? 5.830 -5.512 -0.418 1.00 96.75 99 GLN A O 1
ATOM 741 N N . ASN A 1 100 ? 7.699 -5.797 -1.631 1.00 95.88 100 ASN A N 1
ATOM 742 C CA . ASN A 1 100 ? 7.593 -7.262 -1.731 1.00 95.88 100 ASN A CA 1
ATOM 743 C C . ASN A 1 100 ? 7.478 -7.970 -0.370 1.00 95.88 100 ASN A C 1
ATOM 745 O O . ASN A 1 100 ? 6.730 -8.930 -0.251 1.00 95.88 100 ASN A O 1
ATOM 749 N N . SER A 1 101 ? 8.147 -7.483 0.684 1.00 95.19 101 SER A N 1
ATOM 750 C CA . SER A 1 101 ? 7.987 -8.064 2.029 1.00 95.19 101 SER A CA 1
ATOM 751 C C . SER A 1 101 ? 6.613 -7.811 2.648 1.00 95.19 101 SER A C 1
ATOM 753 O O . SER A 1 101 ? 6.139 -8.638 3.414 1.00 95.19 101 SER A O 1
ATOM 755 N N . LEU A 1 102 ? 5.975 -6.679 2.338 1.00 96.69 102 LEU A N 1
ATOM 756 C CA . LEU A 1 102 ? 4.612 -6.403 2.799 1.00 96.69 102 LEU A CA 1
ATOM 757 C C . LEU A 1 102 ? 3.601 -7.195 1.973 1.00 96.69 102 LEU A C 1
ATOM 759 O O . LEU A 1 102 ? 2.617 -7.669 2.524 1.00 96.69 102 LEU A O 1
ATOM 763 N N . LEU A 1 103 ? 3.874 -7.380 0.678 1.00 97.62 103 LEU A N 1
ATOM 764 C CA . LEU A 1 103 ? 3.060 -8.209 -0.206 1.00 97.62 103 LEU A CA 1
ATOM 765 C C . LEU A 1 103 ? 3.044 -9.666 0.267 1.00 97.62 103 LEU A C 1
ATOM 767 O O . LEU A 1 103 ? 1.986 -10.277 0.302 1.00 97.62 103 LEU A O 1
ATOM 771 N N . GLU A 1 104 ? 4.195 -10.192 0.683 1.00 96.12 104 GLU A N 1
ATOM 772 C CA . GLU A 1 104 ? 4.314 -11.533 1.263 1.00 96.12 104 GLU A CA 1
ATOM 773 C C . GLU A 1 104 ? 3.495 -11.678 2.556 1.00 96.12 104 GLU A C 1
ATOM 775 O O . GLU A 1 104 ? 2.749 -12.641 2.705 1.00 96.12 104 GLU A O 1
ATOM 780 N N . ILE A 1 105 ? 3.578 -10.706 3.473 1.00 96.56 105 ILE A N 1
ATOM 781 C CA . ILE A 1 105 ? 2.782 -10.711 4.714 1.00 96.56 105 ILE A CA 1
ATOM 782 C C . ILE A 1 105 ? 1.281 -10.637 4.398 1.00 96.56 105 ILE A C 1
ATOM 784 O O . ILE A 1 105 ? 0.487 -11.358 5.001 1.00 96.56 105 ILE A O 1
ATOM 788 N N . TRP A 1 106 ? 0.894 -9.777 3.454 1.00 97.56 106 TRP A N 1
ATOM 789 C CA . TRP A 1 106 ? -0.494 -9.616 3.021 1.00 97.56 106 TRP A CA 1
ATOM 790 C C . TRP A 1 106 ? -1.056 -10.910 2.426 1.00 97.56 106 TRP A C 1
ATOM 792 O O . TRP A 1 106 ? -2.137 -11.346 2.817 1.00 97.56 106 TRP A O 1
ATOM 802 N N . ASP A 1 107 ? -0.298 -11.561 1.544 1.00 96.69 107 ASP A N 1
ATOM 803 C CA . ASP A 1 107 ? -0.663 -12.843 0.938 1.00 96.69 107 ASP A CA 1
ATOM 804 C C . ASP A 1 107 ? -0.790 -13.964 1.980 1.00 96.69 107 ASP A C 1
ATOM 806 O O . ASP A 1 107 ? -1.783 -14.688 1.999 1.00 96.69 107 ASP A O 1
ATOM 810 N N . GLN A 1 108 ? 0.156 -14.061 2.921 1.00 97.12 108 GLN A N 1
ATOM 811 C CA . GLN A 1 108 ? 0.099 -15.046 4.010 1.00 97.12 108 GLN A CA 1
ATOM 812 C C . GLN A 1 108 ? -1.108 -14.843 4.937 1.00 97.12 108 GLN A C 1
ATOM 814 O O . GLN A 1 108 ? -1.595 -15.805 5.532 1.00 97.12 108 GLN A O 1
ATOM 819 N N . ALA A 1 109 ? -1.617 -13.613 5.040 1.00 95.88 109 ALA A N 1
ATOM 820 C CA . ALA A 1 109 ? -2.856 -13.299 5.744 1.00 95.88 109 ALA A CA 1
ATOM 821 C C . ALA A 1 109 ? -4.128 -13.589 4.914 1.00 95.88 109 ALA A C 1
ATOM 823 O O . ALA A 1 109 ? -5.236 -13.344 5.390 1.00 95.88 109 ALA A O 1
ATOM 824 N N . GLY A 1 110 ? -3.991 -14.119 3.692 1.00 96.38 110 GLY A N 1
ATOM 825 C CA . GLY A 1 110 ? -5.089 -14.418 2.768 1.00 96.38 110 GLY A CA 1
ATOM 826 C C . GLY A 1 110 ? -5.510 -13.240 1.886 1.00 96.38 110 GLY A C 1
ATOM 827 O O . GLY A 1 110 ? -6.558 -13.296 1.241 1.00 96.38 110 GLY A O 1
ATOM 828 N N . GLY A 1 111 ? -4.725 -12.165 1.869 1.00 97.06 111 GLY A N 1
ATOM 829 C CA . GLY A 1 111 ? -4.985 -10.976 1.076 1.00 97.06 111 GLY A CA 1
ATOM 830 C C . GLY A 1 111 ? -4.700 -11.173 -0.414 1.00 97.06 111 GLY A C 1
ATOM 831 O O . GLY A 1 111 ? -3.784 -11.886 -0.811 1.00 97.06 111 GLY A O 1
ATOM 832 N N . GLN A 1 112 ? -5.472 -10.491 -1.259 1.00 97.50 112 GLN A N 1
ATOM 833 C CA . GLN A 1 112 ? -5.265 -10.439 -2.710 1.00 97.50 112 GLN A CA 1
ATOM 834 C C . GLN A 1 112 ? -4.926 -9.014 -3.144 1.00 97.50 112 GLN A C 1
ATOM 836 O O . GLN A 1 112 ? -5.209 -8.062 -2.415 1.00 97.50 112 GLN A O 1
ATOM 841 N N . VAL A 1 113 ? -4.311 -8.856 -4.318 1.00 98.56 113 VAL A N 1
ATOM 842 C CA . VAL A 1 113 ? -3.904 -7.547 -4.847 1.00 98.56 113 VAL A CA 1
ATOM 843 C C . VAL A 1 113 ? -4.289 -7.385 -6.312 1.00 98.56 113 VAL A C 1
ATOM 845 O O . VAL A 1 113 ? -4.247 -8.336 -7.089 1.00 98.56 113 VAL A O 1
ATOM 848 N N . VAL A 1 114 ? -4.636 -6.156 -6.695 1.00 98.75 114 VAL A N 1
ATOM 849 C CA . VAL A 1 114 ? -4.835 -5.752 -8.097 1.00 98.75 114 VAL A CA 1
ATOM 850 C C . VAL A 1 114 ? -3.576 -5.123 -8.691 1.00 98.75 114 VAL A C 1
ATOM 852 O O . VAL A 1 114 ? -3.418 -5.116 -9.910 1.00 98.75 114 VAL A O 1
ATOM 855 N N . GLY A 1 115 ? -2.657 -4.645 -7.843 1.00 98.62 115 GLY A N 1
ATOM 856 C CA . GLY A 1 115 ? -1.373 -4.107 -8.272 1.00 98.62 115 GLY A CA 1
ATOM 857 C C . GLY A 1 115 ? -0.240 -4.360 -7.282 1.00 98.62 115 GLY A C 1
ATOM 858 O O . GLY A 1 115 ? -0.441 -4.462 -6.071 1.00 98.62 115 GLY A O 1
ATOM 859 N N . ARG A 1 116 ? 0.975 -4.452 -7.811 1.00 98.44 116 ARG A N 1
ATOM 860 C CA . ARG A 1 116 ? 2.206 -4.703 -7.055 1.00 98.44 116 ARG A CA 1
ATOM 861 C C . ARG A 1 116 ? 3.405 -4.037 -7.714 1.00 98.44 116 ARG A C 1
ATOM 863 O O . ARG A 1 116 ? 3.351 -3.648 -8.879 1.00 98.44 116 ARG A O 1
ATOM 870 N N . VAL A 1 117 ? 4.508 -3.933 -6.988 1.00 97.62 117 VAL A N 1
ATOM 871 C CA . VAL A 1 117 ? 5.796 -3.573 -7.595 1.00 97.62 117 VAL A CA 1
ATOM 872 C C . VAL A 1 117 ? 6.414 -4.758 -8.347 1.00 97.62 117 VAL A C 1
ATOM 874 O O . VAL A 1 117 ? 5.956 -5.899 -8.236 1.00 97.62 117 VAL A O 1
ATOM 877 N N . GLU A 1 118 ? 7.438 -4.467 -9.147 1.00 96.44 118 GLU A N 1
ATOM 878 C CA . GLU A 1 118 ? 8.286 -5.470 -9.797 1.00 96.44 118 GLU A CA 1
ATOM 879 C C . GLU A 1 118 ? 8.814 -6.507 -8.792 1.00 96.44 118 GLU A C 1
ATOM 881 O O . GLU A 1 118 ? 9.170 -6.190 -7.647 1.00 96.44 118 GLU A O 1
ATOM 886 N N . GLU A 1 119 ? 8.869 -7.761 -9.235 1.00 91.81 119 GLU A N 1
ATOM 887 C CA . GLU A 1 119 ? 9.439 -8.860 -8.470 1.00 91.81 119 GLU A CA 1
ATOM 888 C C . GLU A 1 119 ? 10.922 -8.612 -8.176 1.00 91.81 119 GLU A C 1
ATOM 890 O O . GLU A 1 119 ? 11.663 -8.025 -8.964 1.00 91.81 119 GLU A O 1
ATOM 895 N N . SER A 1 120 ? 11.376 -9.126 -7.038 1.00 86.81 120 SER A N 1
ATOM 896 C CA . SER A 1 120 ? 12.801 -9.338 -6.781 1.00 86.81 120 SER A CA 1
ATOM 897 C C . SER A 1 120 ? 13.100 -10.824 -6.912 1.00 86.81 120 SER A C 1
ATOM 899 O O . SER A 1 120 ? 12.268 -11.629 -6.498 1.00 86.81 120 SER A O 1
ATOM 901 N N . GLU A 1 121 ? 14.286 -11.185 -7.406 1.00 81.69 121 GLU A N 1
ATOM 902 C CA . GLU A 1 121 ? 14.688 -12.590 -7.612 1.00 81.69 121 GLU A CA 1
ATOM 903 C C . GLU A 1 121 ? 14.475 -13.467 -6.363 1.00 81.69 121 GLU A C 1
ATOM 905 O O . GLU A 1 121 ? 14.065 -14.617 -6.479 1.00 81.69 121 GLU A O 1
ATOM 910 N N . ASP A 1 122 ? 14.659 -12.896 -5.169 1.00 83.75 122 ASP A N 1
ATOM 911 C CA . ASP A 1 122 ? 14.537 -13.612 -3.894 1.00 83.75 122 ASP A CA 1
ATOM 912 C C . ASP A 1 122 ? 13.126 -13.590 -3.276 1.00 83.75 122 ASP A C 1
ATOM 914 O O . ASP A 1 122 ? 12.913 -14.196 -2.225 1.00 83.75 122 ASP A O 1
ATOM 918 N N . LYS A 1 123 ? 12.164 -12.854 -3.854 1.00 80.94 123 LYS A N 1
ATOM 919 C CA . LYS A 1 123 ? 10.811 -12.695 -3.284 1.00 80.94 123 LYS A CA 1
ATOM 920 C C . LYS A 1 123 ? 9.737 -12.684 -4.360 1.00 80.94 123 LYS A C 1
ATOM 922 O O . LYS A 1 123 ? 9.316 -11.620 -4.820 1.00 80.94 123 LYS A O 1
ATOM 927 N N . ILE A 1 124 ? 9.287 -13.881 -4.715 1.00 88.88 124 ILE A N 1
ATOM 928 C CA . ILE A 1 124 ? 8.152 -14.110 -5.608 1.00 88.88 124 ILE A CA 1
ATOM 929 C C . ILE A 1 124 ? 6.943 -14.490 -4.752 1.00 88.88 124 ILE A C 1
ATOM 931 O O . ILE A 1 124 ? 7.015 -15.407 -3.937 1.00 88.88 124 ILE A O 1
ATOM 935 N N . VAL A 1 125 ? 5.834 -13.777 -4.944 1.00 92.75 125 VAL A N 1
ATOM 936 C CA . VAL A 1 125 ? 4.541 -14.085 -4.321 1.00 92.75 125 VAL A CA 1
ATOM 937 C C . VAL A 1 125 ? 3.617 -14.597 -5.421 1.00 92.75 125 VAL A C 1
ATOM 939 O O . VAL A 1 125 ? 3.029 -13.809 -6.159 1.00 92.75 125 VAL A O 1
ATOM 942 N N . GLU A 1 126 ? 3.536 -15.920 -5.566 1.00 92.69 126 GLU A N 1
ATOM 943 C CA . GLU A 1 126 ? 2.867 -16.598 -6.692 1.00 92.69 126 GLU A CA 1
ATOM 944 C C . GLU A 1 126 ? 1.413 -16.137 -6.893 1.00 92.69 126 GLU A C 1
ATOM 946 O O . GLU A 1 126 ? 0.992 -15.836 -8.011 1.00 92.69 126 GLU A O 1
ATOM 951 N N . ASN A 1 127 ? 0.658 -15.976 -5.804 1.00 93.50 127 ASN A N 1
ATOM 952 C CA . ASN A 1 127 ? -0.742 -15.540 -5.850 1.00 93.50 127 ASN A CA 1
ATOM 953 C C . ASN A 1 127 ? -0.921 -14.099 -6.361 1.00 93.50 127 ASN A C 1
ATOM 955 O O . ASN A 1 127 ? -2.018 -13.717 -6.765 1.00 93.50 127 ASN A O 1
ATOM 959 N N . ALA A 1 128 ? 0.144 -13.295 -6.366 1.00 96.12 128 ALA A N 1
ATOM 960 C CA . ALA A 1 128 ? 0.132 -11.919 -6.848 1.00 96.12 128 ALA A CA 1
ATOM 961 C C . ALA A 1 128 ? 0.630 -11.789 -8.298 1.00 96.12 128 ALA A C 1
ATOM 963 O O . ALA A 1 128 ? 0.675 -10.683 -8.840 1.00 96.12 128 ALA A O 1
ATOM 964 N N . MET A 1 129 ? 1.009 -12.887 -8.962 1.00 94.56 129 MET A N 1
ATOM 965 C CA . MET A 1 129 ? 1.585 -12.837 -10.313 1.00 94.56 129 MET A CA 1
ATOM 966 C C . MET A 1 129 ? 0.606 -12.337 -11.378 1.00 94.56 129 MET A C 1
ATOM 968 O O . MET A 1 129 ? 1.039 -11.751 -12.367 1.00 94.56 129 MET A O 1
ATOM 972 N N . SER A 1 130 ? -0.702 -12.494 -11.161 1.00 95.56 130 SER A N 1
ATOM 973 C CA . SER A 1 130 ? -1.738 -11.939 -12.040 1.00 95.56 130 SER A CA 1
ATOM 974 C C . SER A 1 130 ? -2.002 -10.443 -11.836 1.00 95.56 130 SER A C 1
ATOM 976 O O . SER A 1 130 ? -2.721 -9.851 -12.639 1.00 95.56 130 SER A O 1
ATOM 978 N N . ALA A 1 131 ? -1.482 -9.838 -10.765 1.00 98.06 131 ALA A N 1
ATOM 979 C CA . ALA A 1 131 ? -1.681 -8.424 -10.467 1.00 98.06 131 ALA A CA 1
ATOM 980 C C . ALA A 1 131 ? -0.806 -7.527 -11.350 1.00 98.06 131 ALA A C 1
ATOM 982 O O . ALA A 1 131 ? 0.293 -7.912 -11.758 1.00 98.06 131 ALA A O 1
ATOM 983 N N . GLU A 1 132 ? -1.275 -6.310 -11.625 1.00 98.56 132 GLU A N 1
ATOM 984 C CA . GLU A 1 132 ? -0.553 -5.392 -12.499 1.00 98.56 132 GLU A CA 1
ATOM 985 C C . GLU A 1 132 ? 0.724 -4.856 -11.837 1.00 98.56 132 GLU A C 1
ATOM 987 O O . GLU A 1 132 ? 0.733 -4.444 -10.675 1.00 98.56 132 GLU A O 1
ATOM 992 N N . VAL A 1 133 ? 1.814 -4.810 -12.606 1.00 98.50 133 VAL A N 1
ATOM 993 C CA . VAL A 1 133 ? 3.063 -4.187 -12.167 1.00 98.50 133 VAL A CA 1
ATOM 994 C C . VAL A 1 133 ? 2.967 -2.665 -12.298 1.00 98.50 133 VAL A C 1
ATOM 996 O O . VAL A 1 133 ? 2.974 -2.098 -13.399 1.00 98.50 133 VAL A O 1
ATOM 999 N N . VAL A 1 134 ? 2.941 -1.988 -11.152 1.00 98.62 134 VAL A N 1
ATOM 1000 C CA . VAL A 1 134 ? 2.796 -0.530 -11.033 1.00 98.62 134 VAL A CA 1
ATOM 1001 C C . VAL A 1 134 ? 4.127 0.201 -10.833 1.00 98.62 134 VAL A C 1
ATOM 1003 O O . VAL A 1 134 ? 4.169 1.298 -10.287 1.00 98.62 134 VAL A O 1
ATOM 1006 N N . GLY A 1 135 ? 5.230 -0.382 -11.300 1.00 98.12 135 GLY A N 1
ATOM 1007 C CA . GLY A 1 135 ? 6.579 0.183 -11.204 1.00 98.12 135 GLY A CA 1
ATOM 1008 C C . GLY A 1 135 ? 7.450 -0.550 -10.192 1.00 98.12 135 GLY A C 1
ATOM 1009 O O . GLY A 1 135 ? 7.182 -1.696 -9.839 1.00 98.12 135 GLY A O 1
ATOM 1010 N N . THR A 1 136 ? 8.506 0.107 -9.719 1.00 97.19 136 THR A N 1
ATOM 1011 C CA . THR A 1 136 ? 9.470 -0.504 -8.793 1.00 97.19 136 THR A CA 1
ATOM 1012 C C . THR A 1 136 ? 9.234 -0.024 -7.365 1.00 97.19 136 THR A C 1
ATOM 1014 O O . THR A 1 136 ? 8.624 1.019 -7.141 1.00 97.19 136 THR A O 1
ATOM 1017 N N . MET A 1 137 ? 9.786 -0.724 -6.373 1.00 95.38 137 MET A N 1
ATOM 1018 C CA . MET A 1 137 ? 9.754 -0.260 -4.979 1.00 95.38 137 MET A CA 1
ATOM 1019 C C . MET A 1 137 ? 10.406 1.126 -4.798 1.00 95.38 137 MET A C 1
ATOM 1021 O O . MET A 1 137 ? 9.994 1.895 -3.928 1.00 95.38 137 MET A O 1
ATOM 1025 N N . ALA A 1 138 ? 11.420 1.453 -5.610 1.00 95.75 138 ALA A N 1
ATOM 1026 C CA . ALA A 1 138 ? 12.126 2.737 -5.572 1.00 95.75 138 ALA A CA 1
ATOM 1027 C C . ALA A 1 138 ? 11.448 3.831 -6.416 1.00 95.75 138 ALA A C 1
ATOM 1029 O O . ALA A 1 138 ? 11.665 5.014 -6.169 1.00 95.75 138 ALA A O 1
ATOM 1030 N N . ALA A 1 139 ? 10.651 3.442 -7.409 1.00 97.31 139 ALA A N 1
ATOM 1031 C CA . ALA A 1 139 ? 9.962 4.334 -8.331 1.00 97.31 139 ALA A CA 1
ATOM 1032 C C . ALA A 1 139 ? 8.572 3.763 -8.680 1.00 97.31 139 ALA A C 1
ATOM 1034 O O . ALA A 1 139 ? 8.371 3.261 -9.794 1.00 97.31 139 ALA A O 1
ATOM 1035 N N . PRO A 1 140 ? 7.617 3.795 -7.732 1.00 97.94 140 PRO A N 1
ATOM 1036 C CA . PRO A 1 140 ? 6.233 3.431 -8.011 1.00 97.94 140 PRO A CA 1
ATOM 1037 C C . PRO A 1 140 ? 5.598 4.448 -8.971 1.00 97.94 140 PRO A C 1
ATOM 1039 O O . PRO A 1 140 ? 5.917 5.637 -8.951 1.00 97.94 140 PRO A O 1
ATOM 1042 N N . ASN A 1 141 ? 4.685 3.984 -9.818 1.00 98.62 141 ASN A N 1
ATOM 1043 C CA . ASN A 1 141 ? 3.978 4.806 -10.791 1.00 98.62 141 ASN A CA 1
ATOM 1044 C C . ASN A 1 141 ? 2.584 5.165 -10.261 1.00 98.62 141 ASN A C 1
ATOM 1046 O O . ASN A 1 141 ? 1.666 4.347 -10.300 1.00 98.62 141 ASN A O 1
ATOM 1050 N N . LEU A 1 142 ? 2.426 6.406 -9.796 1.00 98.56 142 LEU A N 1
ATOM 1051 C CA . LEU A 1 142 ? 1.160 6.896 -9.253 1.00 98.56 142 LEU A CA 1
ATOM 1052 C C . LEU A 1 142 ? 0.008 6.836 -10.263 1.00 98.56 142 LEU A C 1
ATOM 1054 O O . LEU A 1 142 ? -1.087 6.436 -9.888 1.00 98.56 142 LEU A O 1
ATOM 1058 N N . GLU A 1 143 ? 0.229 7.204 -11.525 1.00 98.50 143 GLU A N 1
ATOM 1059 C CA . GLU A 1 143 ? -0.839 7.204 -12.535 1.00 98.50 143 GLU A CA 1
ATOM 1060 C C . GLU A 1 143 ? -1.391 5.795 -12.764 1.00 98.50 143 GLU A C 1
ATOM 1062 O O . GLU A 1 143 ? -2.606 5.604 -12.784 1.00 98.50 143 GLU A O 1
ATOM 1067 N N . LYS A 1 144 ? -0.506 4.795 -12.850 1.00 98.69 144 LYS A N 1
ATOM 1068 C CA . LYS A 1 144 ? -0.915 3.389 -12.926 1.00 98.69 144 LYS A CA 1
ATOM 1069 C C . LYS A 1 144 ? -1.696 2.967 -11.688 1.00 98.69 144 LYS A C 1
ATOM 1071 O O . LYS A 1 144 ? -2.753 2.363 -11.820 1.00 98.69 144 LYS A O 1
ATOM 1076 N N . ILE A 1 145 ? -1.211 3.324 -10.500 1.00 98.81 145 ILE A N 1
ATOM 1077 C CA . ILE A 1 145 ? -1.881 2.994 -9.234 1.00 98.81 145 ILE A CA 1
ATOM 1078 C C . ILE A 1 145 ? -3.291 3.577 -9.206 1.00 98.81 145 ILE A C 1
ATOM 1080 O O . ILE A 1 145 ? -4.230 2.847 -8.920 1.00 98.81 145 ILE A O 1
ATOM 1084 N N . LEU A 1 146 ? -3.464 4.846 -9.575 1.00 98.69 146 LEU A N 1
ATOM 1085 C CA . LEU A 1 146 ? -4.782 5.481 -9.630 1.00 98.69 146 LEU A CA 1
ATOM 1086 C C . LEU A 1 146 ? -5.686 4.852 -10.697 1.00 98.69 146 LEU A C 1
ATOM 1088 O O . LEU A 1 146 ? -6.880 4.702 -10.462 1.00 98.69 146 LEU A O 1
ATOM 1092 N N . SER A 1 147 ? -5.134 4.435 -11.841 1.00 98.62 147 SER A N 1
ATOM 1093 C CA . SER A 1 147 ? -5.914 3.772 -12.898 1.00 98.62 147 SER A CA 1
ATOM 1094 C C . SER A 1 147 ? -6.469 2.405 -12.487 1.00 98.62 147 SER A C 1
ATOM 1096 O O . SER A 1 147 ? -7.437 1.931 -13.077 1.00 98.62 147 SER A O 1
ATOM 1098 N N . LEU A 1 148 ? -5.880 1.787 -11.458 1.00 98.69 148 LEU A N 1
ATOM 1099 C CA . LEU A 1 148 ? -6.397 0.570 -10.848 1.00 98.69 148 LEU A CA 1
ATOM 1100 C C . LEU A 1 148 ? -7.520 0.842 -9.843 1.00 98.69 148 LEU A C 1
ATOM 1102 O O . LEU A 1 148 ? -8.031 -0.124 -9.294 1.00 98.69 148 LEU A O 1
ATOM 1106 N N . GLU A 1 149 ? -7.910 2.089 -9.574 1.00 98.44 149 GLU A N 1
ATOM 1107 C CA . GLU A 1 149 ? -8.988 2.434 -8.631 1.00 98.44 149 GLU A CA 1
ATOM 1108 C C . GLU A 1 149 ? -8.915 1.649 -7.296 1.00 98.44 149 GLU A C 1
ATOM 1110 O O . GLU A 1 149 ? -9.882 0.973 -6.933 1.00 98.44 149 GLU A O 1
ATOM 1115 N N . PRO A 1 150 ? -7.763 1.619 -6.597 1.00 98.69 150 PRO A N 1
ATOM 1116 C CA . PRO A 1 150 ? -7.638 0.867 -5.358 1.00 98.69 150 PRO A CA 1
ATOM 1117 C C . PRO A 1 150 ? -8.434 1.514 -4.224 1.00 98.69 150 PRO A C 1
ATOM 1119 O O . PRO A 1 150 ? -8.669 2.718 -4.230 1.00 98.69 150 PRO A O 1
ATOM 1122 N N . ASP A 1 151 ? -8.805 0.724 -3.221 1.00 98.38 151 ASP A N 1
ATOM 1123 C CA . ASP A 1 151 ? -9.404 1.209 -1.971 1.00 98.38 151 ASP A CA 1
ATOM 1124 C C . ASP A 1 151 ? -8.445 1.134 -0.770 1.00 98.38 151 ASP A C 1
ATOM 1126 O O . ASP A 1 151 ? -8.737 1.706 0.285 1.00 98.38 151 ASP A O 1
ATOM 1130 N N . LEU A 1 152 ? -7.290 0.485 -0.954 1.00 98.56 152 LEU A N 1
ATOM 1131 C CA . LEU A 1 152 ? -6.182 0.426 -0.004 1.00 98.56 152 LEU A CA 1
ATOM 1132 C C . LEU A 1 152 ? -4.836 0.356 -0.743 1.00 98.56 152 LEU A C 1
ATOM 1134 O O . LEU A 1 152 ? -4.647 -0.477 -1.637 1.00 98.56 152 LEU A O 1
ATOM 1138 N N . VAL A 1 153 ? -3.869 1.176 -0.332 1.00 98.50 153 VAL A N 1
ATOM 1139 C CA . VAL A 1 153 ? -2.478 1.102 -0.799 1.00 98.50 153 VAL A CA 1
ATOM 1140 C C . VAL A 1 153 ? -1.537 0.885 0.383 1.00 98.50 153 VAL A C 1
ATOM 1142 O O . VAL A 1 153 ? -1.308 1.768 1.202 1.00 98.50 153 VAL A O 1
ATOM 1145 N N . ILE A 1 154 ? -0.908 -0.288 0.434 1.00 98.31 154 ILE A N 1
ATOM 1146 C CA . ILE A 1 154 ? 0.054 -0.633 1.483 1.00 98.31 154 ILE A CA 1
ATOM 1147 C C . ILE A 1 154 ? 1.454 -0.176 1.062 1.00 98.31 154 ILE A C 1
ATOM 1149 O O . ILE A 1 154 ? 2.022 -0.662 0.076 1.00 98.31 154 ILE A O 1
ATOM 1153 N N . ILE A 1 155 ? 2.028 0.737 1.844 1.00 97.00 155 ILE A N 1
ATOM 1154 C CA . ILE A 1 155 ? 3.341 1.340 1.596 1.00 97.00 155 ILE A CA 1
ATOM 1155 C C . ILE A 1 155 ? 4.346 1.042 2.711 1.00 97.00 155 ILE A C 1
ATOM 1157 O O . ILE A 1 155 ? 4.001 0.646 3.821 1.00 97.00 155 ILE A O 1
ATOM 1161 N N . SER A 1 156 ? 5.618 1.297 2.424 1.00 95.88 156 SER A N 1
ATOM 1162 C CA . SER A 1 156 ? 6.697 1.301 3.406 1.00 95.88 156 SER A CA 1
ATOM 1163 C C . SER A 1 156 ? 6.905 2.701 3.987 1.00 95.88 156 SER A C 1
ATOM 1165 O O . SER A 1 156 ? 7.231 3.642 3.261 1.00 95.88 156 SER A O 1
ATOM 1167 N N . SER A 1 157 ? 6.795 2.845 5.311 1.00 93.88 157 SER A N 1
ATOM 1168 C CA . SER A 1 157 ? 6.980 4.130 6.010 1.00 93.88 157 SER A CA 1
ATOM 1169 C C . SER A 1 157 ? 8.407 4.694 5.920 1.00 93.88 157 SER A C 1
ATOM 1171 O O . SER A 1 157 ? 8.636 5.879 6.166 1.00 93.88 157 SER A O 1
ATOM 1173 N N . SER A 1 158 ? 9.391 3.880 5.534 1.00 94.38 158 SER A N 1
ATOM 1174 C CA . SER A 1 158 ? 10.775 4.320 5.320 1.00 94.38 158 SER A CA 1
ATOM 1175 C C . SER A 1 158 ? 11.071 4.711 3.866 1.00 94.38 158 SER A C 1
ATOM 1177 O O . SER A 1 158 ? 12.119 5.298 3.590 1.00 94.38 158 SER A O 1
ATOM 1179 N N . ASN A 1 159 ? 10.155 4.440 2.929 1.00 96.25 159 ASN A N 1
ATOM 1180 C CA . ASN A 1 159 ? 10.339 4.729 1.512 1.00 96.25 159 ASN A CA 1
ATOM 1181 C C . ASN A 1 159 ? 9.789 6.119 1.160 1.00 96.25 159 ASN A C 1
ATOM 1183 O O . ASN A 1 159 ? 8.581 6.352 1.131 1.00 96.25 159 ASN A O 1
ATOM 1187 N N . ARG A 1 160 ? 10.692 7.066 0.883 1.00 96.81 160 ARG A N 1
ATOM 1188 C CA . ARG A 1 160 ? 10.317 8.454 0.580 1.00 96.81 160 ARG A CA 1
ATOM 1189 C C . ARG A 1 160 ? 9.429 8.588 -0.674 1.00 96.81 160 ARG A C 1
ATOM 1191 O O . ARG A 1 160 ? 8.390 9.227 -0.533 1.00 96.81 160 ARG A O 1
ATOM 1198 N N . PRO A 1 161 ? 9.773 8.015 -1.847 1.00 97.00 161 PRO A N 1
ATOM 1199 C CA . PRO A 1 161 ? 8.908 8.082 -3.029 1.00 97.00 161 PRO A CA 1
ATOM 1200 C C . PRO A 1 161 ? 7.469 7.618 -2.774 1.00 97.00 161 PRO A C 1
ATOM 1202 O O . PRO A 1 161 ? 6.531 8.278 -3.205 1.00 97.00 161 PRO A O 1
ATOM 1205 N N . GLN A 1 162 ? 7.280 6.531 -2.019 1.00 97.44 162 GLN A N 1
ATOM 1206 C CA . GLN A 1 162 ? 5.942 6.049 -1.660 1.00 97.44 162 GLN A CA 1
ATOM 1207 C C . GLN A 1 162 ? 5.197 7.037 -0.753 1.00 97.44 162 GLN A C 1
ATOM 1209 O O . GLN A 1 162 ? 4.023 7.321 -0.972 1.00 97.44 162 GLN A O 1
ATOM 1214 N N . ARG A 1 163 ? 5.879 7.618 0.239 1.00 96.62 163 ARG A N 1
ATOM 1215 C CA . ARG A 1 163 ? 5.271 8.595 1.156 1.00 96.62 163 ARG A CA 1
ATOM 1216 C C . ARG A 1 163 ? 4.821 9.880 0.478 1.00 96.62 163 ARG A C 1
ATOM 1218 O O . ARG A 1 163 ? 3.814 10.457 0.875 1.00 96.62 163 ARG A O 1
ATOM 1225 N N . GLU A 1 164 ? 5.551 10.336 -0.534 1.00 96.94 164 GLU A N 1
ATOM 1226 C CA . GLU A 1 164 ? 5.190 11.541 -1.292 1.00 96.94 164 GLU A CA 1
ATOM 1227 C C . GLU A 1 164 ? 3.853 11.381 -2.042 1.00 96.94 164 GLU A C 1
ATOM 1229 O O . GLU A 1 164 ? 3.220 12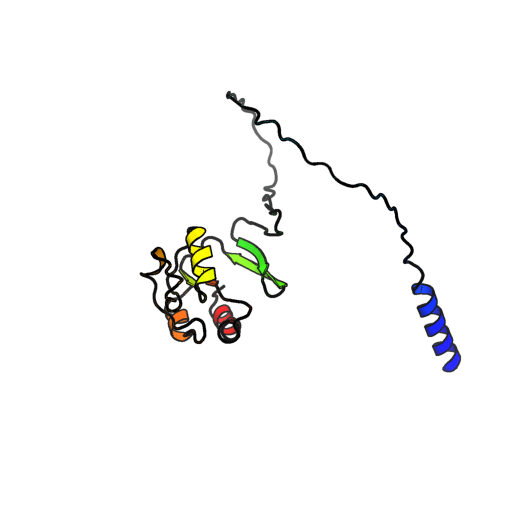.381 -2.378 1.00 96.94 164 GLU A O 1
ATOM 1234 N N . MET A 1 165 ? 3.377 10.146 -2.240 1.00 97.25 165 MET A N 1
ATOM 1235 C CA . MET A 1 165 ? 2.089 9.860 -2.873 1.00 97.25 165 MET A CA 1
ATOM 1236 C C . MET A 1 165 ? 0.897 9.915 -1.910 1.00 97.25 165 MET A C 1
ATOM 1238 O O . MET A 1 165 ? -0.223 10.096 -2.382 1.00 97.25 165 MET A O 1
ATOM 1242 N N . ILE A 1 166 ? 1.109 9.798 -0.590 1.00 96.00 166 ILE A N 1
ATOM 1243 C CA . ILE A 1 166 ? 0.029 9.715 0.417 1.00 96.00 166 ILE A CA 1
ATOM 1244 C C . ILE A 1 166 ? -1.018 10.827 0.243 1.00 96.00 166 ILE A C 1
ATOM 1246 O O . ILE A 1 166 ? -2.201 10.498 0.163 1.00 96.00 166 ILE A O 1
ATOM 1250 N N . PRO A 1 167 ? -0.653 12.122 0.102 1.00 97.00 167 PRO A N 1
ATOM 1251 C CA . PRO A 1 167 ? -1.659 13.178 -0.026 1.00 97.00 167 PRO A CA 1
ATOM 1252 C C . PRO A 1 167 ? -2.559 13.001 -1.253 1.00 97.00 167 PRO A C 1
ATOM 1254 O O . PRO A 1 167 ? -3.741 13.329 -1.208 1.00 97.00 167 PRO A O 1
ATOM 1257 N N . LEU A 1 168 ? -2.005 12.469 -2.346 1.00 98.25 168 LEU A N 1
ATOM 1258 C CA . LEU A 1 168 ? -2.734 12.240 -3.591 1.00 98.25 168 LEU A CA 1
ATOM 1259 C C . LEU A 1 168 ? -3.621 10.997 -3.495 1.00 98.25 168 LEU A C 1
ATOM 1261 O O . LEU A 1 168 ? -4.727 11.010 -4.026 1.00 98.25 168 LEU A O 1
ATOM 1265 N N . LEU A 1 169 ? -3.180 9.952 -2.793 1.00 97.81 169 LEU A N 1
ATOM 1266 C CA . LEU A 1 169 ? -3.998 8.768 -2.516 1.00 97.81 169 LEU A CA 1
ATOM 1267 C C . LEU A 1 169 ? -5.216 9.141 -1.657 1.00 97.81 169 LEU A C 1
ATOM 1269 O O . LEU A 1 169 ? -6.353 8.903 -2.064 1.00 97.81 169 LEU A O 1
ATOM 1273 N N . VAL A 1 170 ? -4.988 9.864 -0.558 1.00 96.19 170 VAL A N 1
ATOM 1274 C CA . VAL A 1 170 ? -6.055 10.349 0.332 1.00 96.19 170 VAL A CA 1
ATOM 1275 C C . VAL A 1 170 ? -7.019 11.283 -0.406 1.00 96.19 170 VAL A C 1
ATOM 1277 O O . VAL A 1 170 ? -8.233 11.153 -0.262 1.00 96.19 170 VAL A O 1
ATOM 1280 N N . GLN A 1 171 ? -6.513 12.186 -1.259 1.00 97.88 171 GLN A N 1
ATOM 1281 C CA . GLN A 1 171 ? -7.355 13.064 -2.084 1.00 97.88 171 GLN A CA 1
ATOM 1282 C C . GLN A 1 171 ? -8.301 12.283 -3.017 1.00 97.88 171 GLN A C 1
ATOM 1284 O O . GLN A 1 171 ? -9.366 12.789 -3.371 1.00 97.88 171 GLN A O 1
ATOM 1289 N N . ASN A 1 172 ? -7.929 11.060 -3.402 1.00 97.94 172 ASN A N 1
ATOM 1290 C CA . ASN A 1 172 ? -8.733 10.170 -4.239 1.00 97.94 172 ASN A CA 1
ATOM 1291 C C . ASN A 1 172 ? -9.558 9.153 -3.426 1.00 97.94 172 ASN A C 1
ATOM 1293 O O . ASN A 1 172 ? -10.150 8.253 -4.014 1.00 97.94 172 ASN A O 1
ATOM 1297 N N . ASN A 1 173 ? -9.675 9.330 -2.104 1.00 96.94 173 ASN A N 1
ATOM 1298 C CA . ASN A 1 173 ? -10.396 8.437 -1.184 1.00 96.94 173 ASN A CA 1
ATOM 1299 C C . ASN A 1 173 ? -9.808 7.018 -1.102 1.00 96.94 173 ASN A C 1
ATOM 1301 O O . ASN A 1 173 ? -10.536 6.055 -0.861 1.00 96.94 173 ASN A O 1
ATOM 1305 N N . ILE A 1 174 ? -8.498 6.904 -1.305 1.00 98.06 174 ILE A N 1
ATOM 1306 C CA . ILE A 1 174 ? -7.737 5.664 -1.176 1.00 98.06 174 ILE A CA 1
ATOM 1307 C C . ILE A 1 174 ? -7.097 5.664 0.213 1.00 98.06 174 ILE A C 1
ATOM 1309 O O . ILE A 1 174 ? -6.486 6.668 0.594 1.00 98.06 174 ILE A O 1
ATOM 1313 N N . GLN A 1 175 ? -7.272 4.569 0.957 1.00 95.19 175 GLN A N 1
ATOM 1314 C CA . GLN A 1 175 ? -6.708 4.396 2.301 1.00 95.19 175 GLN A CA 1
ATOM 1315 C C . GLN A 1 175 ? -5.248 3.951 2.251 1.00 95.19 175 GLN A C 1
ATOM 1317 O O . GLN A 1 175 ? -4.886 3.200 1.313 1.00 95.19 175 GLN A O 1
#

Sequence (175 aa):
MKKSILLKIILTVLAVSMIFTGCGTEANNQLPAGENPPVAENQSTEETPSGEGAEGENEKEEVTSAYGIIINEEDVVFTDATGEEVSIKKNPQRVVVLQNSLLEIWDQAGGQVVGRVEESEDKIVENAMSAEVVGTMAAPNLEKILSLEPDLVIISSSNRPQREMIPLLVQNNIQ

Foldseek 3Di:
DVVVVVVVVVVVVVVVPPPDDDDDDDDDDDDDDDDDDDDDDDDDDDDDDDDDDDDDDPPFPQDQDPQRWTDGPFWIWDQDPVRDIDIAGPDWDAEEELDLVVVVVCVVVVHEHQEYADDDPVGDDPRHPNHHHQYHSQAGNLVVVVVSVGQEYHHDPPHPNVVVCVVVCVVSNHD